Protein AF-A0A0J8S205-F1 (afdb_monomer_lite)

Foldseek 3Di:
DDDPPAKDWDWADPDPPDPDIDIDIDGPPPDDSVVVVVVVVVVVVVVVVVVVVVVVVVVVVVVVVVVVVVVVVVVVPD

pLDDT: mean 86.32, std 16.64, range [44.94, 98.62]

Organism: NCBI:txid396776

InterPro domains:
  IPR009025 DNA-directed RNA polymerase, RBP11-like dimerisation domain [PF13656] (12-53)
  IPR036603 RNA polymerase, RBP11-like subunit [G3DSA:3.30.1360.10] (10-70)
  IPR036603 RNA polymerase, RBP11-like subunit [SSF55257] (12-63)

Secondary structure (DSSP, 8-state):
---SSSSEEEEE-S-TTS---EEEEE--SSS-HHHHHHHHHHHHHHHHHHHHHHHHHHHHHHHHHHHHHHHHHHHTT-

Sequence (78 aa):
MSSLLDTRMILQVPHPLVHKFILRVQTDGAITPKDAVLTACHELVKDLGTLSREFTKEFELRKMVSTESQQQNAQNGA

Radius of gyration: 23.61 Å; chains: 1; bounding box: 44×41×60 Å

Structure (mmCIF, N/CA/C/O backbone):
data_AF-A0A0J8S205-F1
#
_entry.id   AF-A0A0J8S205-F1
#
loop_
_atom_site.group_PDB
_atom_site.id
_atom_site.type_symbol
_atom_site.label_atom_id
_atom_site.label_alt_id
_atom_site.label_comp_id
_atom_site.label_asym_id
_atom_site.label_entity_id
_atom_site.label_seq_id
_atom_site.pdbx_PDB_ins_code
_atom_site.Cartn_x
_atom_site.Cartn_y
_atom_site.Cartn_z
_atom_site.occupancy
_atom_site.B_iso_or_equiv
_atom_site.auth_seq_id
_atom_site.auth_comp_id
_atom_site.auth_asym_id
_atom_site.auth_atom_id
_atom_site.pdbx_PDB_model_num
ATOM 1 N N . MET A 1 1 ? 6.564 -23.754 4.575 1.00 48.69 1 MET A N 1
ATOM 2 C CA . MET A 1 1 ? 7.757 -22.935 4.877 1.00 48.69 1 MET A CA 1
ATOM 3 C C . MET A 1 1 ? 8.162 -22.225 3.597 1.00 48.69 1 MET A C 1
ATOM 5 O O . MET A 1 1 ? 8.109 -22.867 2.561 1.00 48.69 1 MET A O 1
ATOM 9 N N . SER A 1 2 ? 8.566 -20.956 3.707 1.00 48.38 2 SER A N 1
ATOM 10 C CA . SER A 1 2 ? 8.954 -20.024 2.632 1.00 48.38 2 SER A CA 1
ATOM 11 C C . SER A 1 2 ? 7.800 -19.302 1.929 1.00 48.38 2 SER A C 1
ATOM 13 O O . SER A 1 2 ? 7.313 -19.760 0.910 1.00 48.38 2 SER A O 1
ATOM 15 N N . SER A 1 3 ? 7.374 -18.168 2.493 1.00 49.25 3 SER A N 1
ATOM 16 C CA . SER A 1 3 ? 6.769 -17.070 1.715 1.00 49.25 3 SER A CA 1
ATOM 17 C C . SER A 1 3 ? 7.292 -15.683 2.110 1.00 49.25 3 SER A C 1
ATOM 19 O O . SER A 1 3 ? 6.893 -14.668 1.551 1.00 49.25 3 SER A O 1
ATOM 21 N N . LEU A 1 4 ? 8.220 -15.616 3.074 1.00 49.59 4 LEU A N 1
ATOM 22 C CA . LEU A 1 4 ? 8.784 -14.353 3.562 1.00 49.59 4 LEU A CA 1
ATOM 23 C C . LEU A 1 4 ? 9.907 -13.804 2.655 1.00 49.59 4 LEU A C 1
ATOM 25 O O . LEU A 1 4 ? 10.458 -12.747 2.943 1.00 49.59 4 LEU A O 1
ATOM 29 N N . LEU A 1 5 ? 10.268 -14.528 1.586 1.00 53.50 5 LEU A N 1
ATOM 30 C CA . LEU A 1 5 ? 11.354 -14.187 0.656 1.00 53.50 5 LEU A CA 1
ATOM 31 C C . LEU A 1 5 ? 10.871 -13.921 -0.785 1.00 53.50 5 LEU A C 1
ATOM 33 O O . LEU A 1 5 ? 11.678 -13.492 -1.608 1.00 53.50 5 LEU A O 1
ATOM 37 N N . ASP A 1 6 ? 9.586 -14.127 -1.092 1.00 65.38 6 ASP A N 1
ATOM 38 C CA . ASP A 1 6 ? 9.120 -14.262 -2.486 1.00 65.38 6 ASP A CA 1
ATOM 39 C C . ASP A 1 6 ? 8.812 -12.926 -3.183 1.00 65.38 6 ASP A C 1
ATOM 41 O O . ASP A 1 6 ? 8.765 -12.846 -4.410 1.00 65.38 6 ASP A O 1
ATOM 45 N N . THR A 1 7 ? 8.664 -11.834 -2.429 1.00 73.06 7 THR A N 1
ATOM 46 C CA . THR A 1 7 ? 8.645 -10.473 -2.985 1.00 73.06 7 THR A CA 1
ATOM 47 C C . THR A 1 7 ? 9.560 -9.570 -2.174 1.00 73.06 7 THR A C 1
ATOM 49 O O . THR A 1 7 ? 9.353 -9.355 -0.981 1.00 73.06 7 THR A O 1
ATOM 52 N N . ARG A 1 8 ? 10.589 -9.022 -2.827 1.00 86.69 8 ARG A N 1
ATOM 53 C CA . ARG A 1 8 ? 11.575 -8.143 -2.187 1.00 86.69 8 ARG A CA 1
ATOM 54 C C . ARG A 1 8 ? 11.416 -6.714 -2.684 1.00 86.69 8 ARG A C 1
ATOM 56 O O . ARG A 1 8 ? 11.515 -6.458 -3.885 1.00 86.69 8 ARG A O 1
ATOM 63 N N . MET A 1 9 ? 11.248 -5.786 -1.743 1.00 88.88 9 MET A N 1
ATOM 64 C CA . MET A 1 9 ? 11.220 -4.346 -1.995 1.00 88.88 9 MET A CA 1
ATOM 65 C C . MET A 1 9 ? 12.411 -3.653 -1.333 1.00 88.88 9 MET A C 1
ATOM 67 O O . MET A 1 9 ? 12.725 -3.910 -0.174 1.00 88.88 9 MET A O 1
ATOM 71 N N . ILE A 1 10 ? 13.085 -2.775 -2.075 1.00 93.94 10 ILE A N 1
ATOM 72 C CA . ILE A 1 10 ? 14.193 -1.956 -1.568 1.00 93.94 10 ILE A CA 1
ATOM 73 C C . ILE A 1 10 ? 13.939 -0.510 -1.970 1.00 93.94 10 ILE A C 1
ATOM 75 O O . ILE A 1 10 ? 13.750 -0.226 -3.154 1.00 93.94 10 ILE A O 1
ATOM 79 N N . LEU A 1 11 ? 13.975 0.393 -0.992 1.00 95.44 11 LEU A N 1
ATOM 80 C CA . LEU A 1 11 ? 13.844 1.829 -1.198 1.00 95.44 11 LEU A CA 1
ATOM 81 C C . LEU A 1 11 ? 15.204 2.513 -1.035 1.00 95.44 11 LEU A C 1
ATOM 83 O O . LEU A 1 11 ? 15.911 2.277 -0.058 1.00 95.44 11 LEU A O 1
ATOM 87 N N . GLN A 1 12 ? 15.547 3.390 -1.977 1.00 96.31 12 GLN A N 1
ATOM 88 C CA . GLN A 1 12 ? 16.736 4.237 -1.912 1.00 96.31 12 GLN A CA 1
ATOM 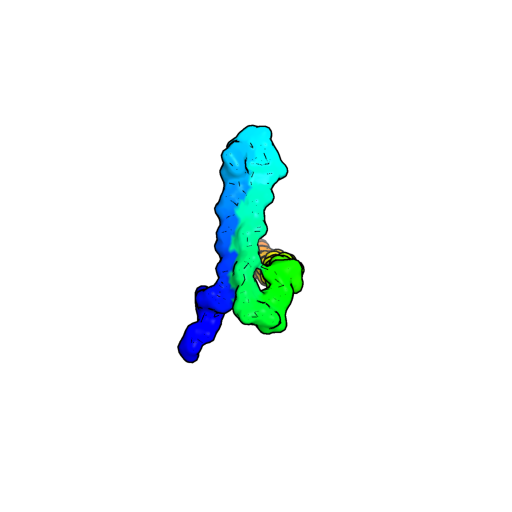89 C C . GLN A 1 12 ? 16.357 5.687 -2.214 1.00 96.31 12 GLN A C 1
ATOM 91 O O . GLN A 1 12 ? 15.727 5.967 -3.232 1.00 96.31 12 GLN A O 1
ATOM 96 N N . VAL A 1 13 ? 16.786 6.621 -1.364 1.00 96.88 13 VAL A N 1
ATOM 97 C CA . VAL A 1 13 ? 16.712 8.066 -1.631 1.00 96.88 13 VAL A CA 1
ATOM 98 C C . VAL A 1 13 ? 18.067 8.502 -2.194 1.00 96.88 13 VAL A C 1
ATOM 100 O O . VAL A 1 13 ? 19.046 8.478 -1.450 1.00 96.88 13 VAL A O 1
ATOM 103 N N . PRO A 1 14 ? 18.182 8.861 -3.489 1.00 95.38 14 PRO A N 1
ATOM 104 C CA . PRO A 1 14 ? 19.485 9.141 -4.098 1.00 95.38 14 PRO A CA 1
ATOM 105 C C . PRO A 1 14 ? 20.176 10.376 -3.518 1.00 95.38 14 PRO A C 1
ATOM 107 O O . PRO A 1 14 ? 21.400 10.427 -3.459 1.00 95.38 14 PRO A O 1
ATOM 110 N N . HIS A 1 15 ? 19.393 11.378 -3.114 1.00 96.31 15 HIS A N 1
ATOM 111 C CA . HIS A 1 15 ? 19.904 12.621 -2.555 1.00 96.31 15 HIS A CA 1
ATOM 112 C C . HIS A 1 15 ? 18.832 13.296 -1.680 1.00 96.31 15 HIS A C 1
ATOM 114 O O . HIS A 1 15 ? 17.690 13.399 -2.127 1.00 96.31 15 HIS A O 1
ATOM 120 N N . PRO A 1 16 ? 19.161 13.814 -0.482 1.00 94.56 16 PRO A N 1
ATOM 121 C CA . PRO A 1 16 ? 18.171 14.377 0.447 1.00 94.56 16 PRO A CA 1
ATOM 122 C C . PRO A 1 16 ? 17.483 15.650 -0.069 1.00 94.56 16 PRO A C 1
ATOM 124 O O . PRO A 1 16 ? 16.334 15.913 0.271 1.00 94.56 16 PRO A O 1
ATOM 127 N N . LEU A 1 17 ? 18.163 16.432 -0.915 1.00 97.56 17 LEU A N 1
ATOM 128 C CA . LEU A 1 17 ? 17.603 17.660 -1.504 1.00 97.56 17 LEU A CA 1
ATOM 129 C C . LEU A 1 17 ? 16.729 17.418 -2.746 1.00 97.56 17 LEU A C 1
ATOM 131 O O . LEU A 1 17 ? 16.221 18.371 -3.328 1.00 97.56 17 LEU A O 1
ATOM 135 N N . VAL A 1 18 ? 16.562 16.166 -3.180 1.00 94.69 18 VAL A N 1
ATOM 136 C CA . VAL A 1 18 ? 15.672 15.814 -4.292 1.00 94.69 18 VAL A CA 1
ATOM 137 C C . VAL A 1 18 ? 14.532 14.973 -3.734 1.00 94.69 18 VAL A C 1
ATOM 139 O O . VAL A 1 18 ? 14.757 13.892 -3.201 1.00 94.69 18 VAL A O 1
ATOM 142 N N . HIS A 1 19 ? 13.293 15.439 -3.890 1.00 95.25 19 HIS A N 1
ATOM 143 C CA . HIS A 1 19 ? 12.092 14.769 -3.373 1.00 95.25 19 HIS A CA 1
ATOM 144 C C . HIS A 1 19 ? 11.674 13.575 -4.244 1.00 95.25 19 HIS A C 1
ATOM 146 O O . HIS A 1 19 ? 10.579 13.535 -4.804 1.00 95.25 19 HIS A O 1
ATOM 152 N N . LYS A 1 20 ? 12.589 12.620 -4.420 1.00 95.81 20 LYS A N 1
ATOM 153 C CA . LYS A 1 20 ? 12.382 11.383 -5.171 1.00 95.81 20 LYS A CA 1
ATOM 154 C C . LYS A 1 20 ? 13.071 10.231 -4.455 1.00 95.81 20 LYS A C 1
ATOM 156 O O . LYS A 1 20 ? 14.170 10.378 -3.926 1.00 95.81 20 LYS A O 1
ATOM 161 N N . PHE A 1 21 ? 12.447 9.067 -4.513 1.00 96.38 21 PHE A N 1
ATOM 162 C CA . PHE A 1 21 ? 13.060 7.804 -4.132 1.00 96.38 21 PHE A CA 1
ATOM 163 C C . PHE A 1 21 ? 12.951 6.818 -5.293 1.00 96.38 21 PHE A C 1
ATOM 165 O O . PHE A 1 21 ? 12.109 6.961 -6.179 1.00 96.38 21 PHE A O 1
ATOM 172 N N . ILE A 1 22 ? 13.825 5.822 -5.285 1.00 96.94 22 ILE A N 1
ATOM 173 C CA . ILE A 1 22 ? 13.805 4.688 -6.199 1.00 96.94 22 ILE A CA 1
ATOM 174 C C . ILE A 1 22 ? 13.291 3.493 -5.405 1.00 96.94 22 ILE A C 1
ATOM 176 O O . ILE A 1 22 ? 13.820 3.191 -4.335 1.00 96.94 22 ILE A O 1
ATOM 180 N N . LEU A 1 23 ? 12.273 2.819 -5.935 1.00 96.12 23 LEU A N 1
ATOM 181 C CA . LEU A 1 23 ? 11.748 1.576 -5.384 1.00 96.12 23 LEU A CA 1
ATOM 182 C C . LEU A 1 23 ? 12.069 0.435 -6.347 1.00 96.12 23 LEU A C 1
ATOM 184 O O . LEU A 1 23 ? 11.561 0.399 -7.467 1.00 96.12 23 LEU A O 1
ATOM 188 N N . ARG A 1 24 ? 12.913 -0.500 -5.911 1.00 96.00 24 ARG A N 1
ATOM 189 C CA . ARG A 1 24 ? 13.176 -1.738 -6.646 1.00 96.00 24 ARG A CA 1
ATOM 190 C C . ARG A 1 24 ? 12.275 -2.836 -6.104 1.00 96.00 24 ARG A C 1
ATOM 192 O O . ARG A 1 24 ? 12.282 -3.087 -4.902 1.00 96.00 24 ARG A O 1
ATOM 199 N N . VAL A 1 25 ? 11.559 -3.499 -7.005 1.00 95.31 25 VAL A N 1
ATOM 200 C CA . VAL A 1 25 ? 10.622 -4.581 -6.691 1.00 95.31 25 VAL A CA 1
ATOM 201 C C . VAL A 1 25 ? 11.010 -5.809 -7.496 1.00 95.31 25 VAL A C 1
ATOM 203 O O . VAL A 1 25 ? 11.223 -5.719 -8.705 1.00 95.31 25 VAL A O 1
ATOM 206 N N . GLN A 1 26 ? 11.124 -6.945 -6.820 1.00 94.25 26 GLN A N 1
ATOM 207 C CA . GLN A 1 26 ? 11.374 -8.241 -7.434 1.00 94.25 26 GLN A CA 1
ATOM 208 C C . GLN A 1 26 ? 10.310 -9.224 -6.952 1.00 94.25 26 GLN A C 1
ATOM 210 O O . GLN A 1 26 ? 10.080 -9.313 -5.747 1.00 94.25 26 GLN A O 1
ATOM 215 N N . THR A 1 27 ? 9.694 -9.933 -7.896 1.00 93.38 27 THR A N 1
ATOM 216 C CA . THR A 1 27 ? 8.721 -11.009 -7.668 1.00 93.38 27 THR A CA 1
ATOM 217 C C . THR A 1 27 ? 9.268 -12.316 -8.251 1.00 93.38 27 THR A C 1
ATOM 219 O O . THR A 1 27 ? 10.246 -12.306 -9.005 1.00 93.38 27 THR A O 1
ATOM 222 N N . ASP A 1 28 ? 8.652 -13.439 -7.903 1.00 90.12 28 ASP A N 1
ATOM 223 C CA . ASP A 1 28 ? 8.953 -14.784 -8.417 1.00 90.12 28 ASP A CA 1
ATOM 224 C C . ASP A 1 28 ? 8.334 -15.077 -9.801 1.00 90.12 28 ASP A C 1
ATOM 226 O O . ASP A 1 28 ? 8.585 -16.124 -10.395 1.00 90.12 28 ASP A O 1
ATOM 230 N N . GLY A 1 29 ? 7.543 -14.139 -10.328 1.00 89.62 29 GLY A N 1
ATOM 231 C CA . GLY A 1 29 ? 6.823 -14.262 -11.594 1.00 89.62 29 GLY A CA 1
ATOM 232 C C . GLY A 1 29 ? 5.359 -14.693 -11.458 1.00 89.62 29 GLY A C 1
ATOM 233 O O . GLY A 1 29 ? 4.644 -14.631 -12.455 1.00 89.62 29 GLY A O 1
ATOM 234 N N . ALA A 1 30 ? 4.880 -15.053 -10.259 1.00 93.06 30 ALA A N 1
ATOM 235 C CA . ALA A 1 30 ? 3.461 -15.345 -10.029 1.00 93.06 30 ALA A CA 1
ATOM 236 C C . ALA A 1 30 ? 2.586 -14.084 -10.143 1.00 93.06 30 ALA A C 1
ATOM 238 O O . ALA A 1 30 ? 1.454 -14.145 -10.623 1.00 93.06 30 ALA A O 1
ATOM 239 N N . ILE A 1 31 ? 3.132 -12.932 -9.742 1.00 92.69 31 ILE A N 1
ATOM 240 C CA . ILE A 1 31 ? 2.540 -11.605 -9.944 1.00 92.69 31 ILE A CA 1
ATOM 241 C C . ILE A 1 31 ? 3.559 -10.651 -10.564 1.00 92.69 31 ILE A C 1
ATOM 243 O O . ILE A 1 31 ? 4.774 -10.797 -10.380 1.00 92.69 31 ILE A O 1
ATOM 247 N N . THR A 1 32 ? 3.079 -9.635 -11.282 1.00 95.94 32 THR A N 1
ATOM 248 C CA . THR A 1 32 ? 3.973 -8.606 -11.819 1.00 95.94 32 THR A CA 1
ATOM 249 C C . THR A 1 32 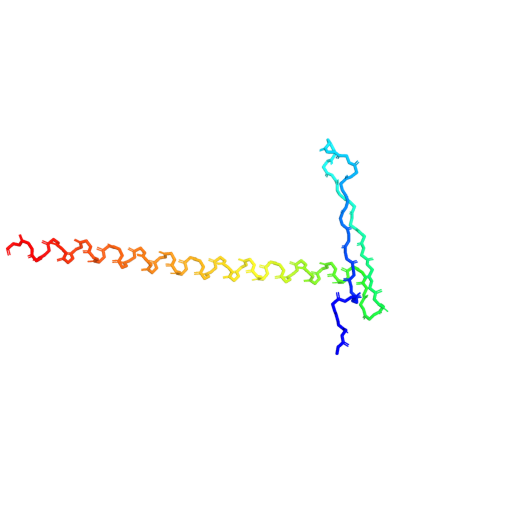? 4.467 -7.680 -10.697 1.00 95.94 32 THR A C 1
ATOM 251 O O . THR A 1 32 ? 3.739 -7.431 -9.731 1.00 95.94 32 THR A O 1
ATOM 254 N N . PRO A 1 33 ? 5.671 -7.087 -10.814 1.00 95.75 33 PRO A N 1
ATOM 255 C CA . PRO A 1 33 ? 6.150 -6.101 -9.842 1.00 95.75 33 PRO A CA 1
ATOM 256 C C . PRO A 1 33 ? 5.211 -4.897 -9.678 1.00 95.75 33 PRO A C 1
ATOM 258 O O . PRO A 1 33 ? 5.120 -4.326 -8.595 1.00 95.75 33 PRO A O 1
ATOM 261 N N . LYS A 1 34 ? 4.490 -4.520 -10.743 1.00 96.12 34 LYS A N 1
ATOM 262 C CA . LYS A 1 34 ? 3.485 -3.453 -10.701 1.00 96.12 34 LYS A CA 1
ATOM 263 C C . LYS A 1 34 ? 2.300 -3.851 -9.820 1.00 96.12 34 LYS A C 1
ATOM 265 O O . LYS A 1 34 ? 1.896 -3.063 -8.967 1.00 96.12 34 LYS A O 1
ATOM 270 N N . ASP A 1 35 ? 1.772 -5.057 -10.010 1.00 96.00 35 ASP A N 1
ATOM 271 C CA . ASP A 1 35 ? 0.624 -5.548 -9.242 1.00 96.00 35 ASP A CA 1
ATOM 272 C C . ASP A 1 35 ? 0.981 -5.731 -7.766 1.00 96.00 35 ASP A C 1
ATOM 274 O O . ASP A 1 35 ? 0.172 -5.406 -6.899 1.00 96.00 35 ASP A O 1
ATOM 278 N N . ALA A 1 36 ? 2.216 -6.150 -7.469 1.00 94.62 36 ALA A N 1
ATOM 279 C CA . ALA A 1 36 ? 2.724 -6.228 -6.102 1.00 94.62 36 ALA A CA 1
ATOM 280 C C . ALA A 1 36 ? 2.678 -4.863 -5.390 1.00 94.62 36 ALA A C 1
ATOM 282 O O . ALA A 1 36 ? 2.201 -4.768 -4.261 1.00 94.62 36 ALA A O 1
ATOM 283 N N . VAL A 1 37 ? 3.119 -3.789 -6.060 1.00 95.94 37 VAL A N 1
ATOM 284 C CA . VAL A 1 37 ? 3.068 -2.426 -5.499 1.00 95.94 37 VAL A CA 1
ATOM 285 C C . VAL A 1 37 ? 1.631 -1.963 -5.296 1.00 95.94 37 VAL A C 1
ATOM 287 O O . VAL A 1 37 ? 1.303 -1.451 -4.229 1.00 95.94 3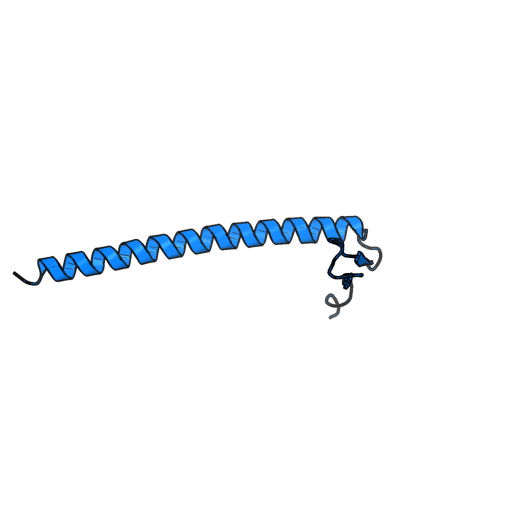7 VAL A O 1
ATOM 290 N N . LEU A 1 38 ? 0.762 -2.154 -6.292 1.00 97.44 38 LEU A N 1
ATOM 291 C CA . LEU A 1 38 ? -0.641 -1.747 -6.189 1.00 97.44 38 LEU A CA 1
ATOM 292 C C . LEU A 1 38 ? -1.360 -2.478 -5.052 1.00 97.44 38 LEU A C 1
ATOM 294 O O . LEU A 1 38 ? -2.093 -1.851 -4.289 1.00 97.44 38 LEU A O 1
ATOM 298 N N . THR A 1 39 ? -1.107 -3.779 -4.906 1.00 95.44 39 THR A N 1
ATOM 299 C CA . THR A 1 39 ? -1.668 -4.598 -3.826 1.00 95.44 39 THR A CA 1
ATOM 300 C C . THR A 1 39 ? -1.220 -4.076 -2.465 1.00 95.44 39 THR A C 1
ATOM 302 O O . THR A 1 39 ? -2.071 -3.762 -1.636 1.00 95.44 39 THR A O 1
ATOM 305 N N . ALA A 1 40 ? 0.086 -3.857 -2.274 1.00 94.88 40 ALA A N 1
ATOM 306 C CA . ALA A 1 40 ? 0.621 -3.309 -1.029 1.00 94.88 40 ALA A CA 1
ATOM 307 C C . ALA A 1 40 ? 0.031 -1.925 -0.692 1.00 94.88 40 ALA A C 1
ATOM 309 O O . ALA A 1 40 ? -0.285 -1.644 0.463 1.00 94.88 40 ALA A O 1
ATOM 310 N N . CYS A 1 41 ? -0.168 -1.056 -1.691 1.00 97.50 41 CYS A N 1
ATOM 311 C CA . CYS A 1 41 ? -0.818 0.239 -1.484 1.00 97.50 41 CYS A CA 1
ATOM 312 C C . CYS A 1 41 ? -2.285 0.096 -1.052 1.00 97.50 41 CYS A C 1
ATOM 314 O O . CYS A 1 41 ? -2.722 0.804 -0.144 1.00 97.50 41 CYS A O 1
ATOM 316 N N . HIS A 1 42 ? -3.051 -0.800 -1.678 1.00 98.12 42 HIS A N 1
ATOM 317 C CA . HIS A 1 42 ? -4.449 -1.032 -1.308 1.00 98.12 42 HIS A 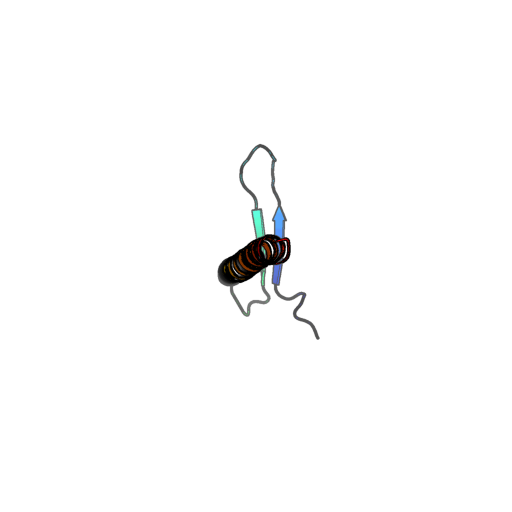CA 1
ATOM 318 C C . HIS A 1 42 ? -4.584 -1.624 0.100 1.00 98.12 42 HIS A C 1
ATOM 320 O O . HIS A 1 42 ? -5.455 -1.195 0.859 1.00 98.12 42 HIS A O 1
ATOM 326 N N . GLU A 1 43 ? -3.712 -2.565 0.464 1.00 97.31 43 GLU A N 1
ATOM 327 C CA . GLU A 1 43 ? -3.652 -3.141 1.810 1.00 97.31 43 GLU A CA 1
ATOM 328 C C . GLU A 1 43 ? -3.320 -2.072 2.853 1.00 97.31 43 GLU A C 1
ATOM 330 O O . GLU A 1 43 ? -4.066 -1.914 3.817 1.00 97.31 43 GLU A O 1
ATOM 335 N N . LEU A 1 44 ? -2.305 -1.237 2.602 1.00 97.44 44 LEU A N 1
ATOM 336 C CA . LEU A 1 44 ? -1.946 -0.137 3.500 1.00 97.44 44 LEU A CA 1
ATOM 337 C C . LEU A 1 44 ? -3.116 0.832 3.730 1.00 97.44 44 LEU A C 1
ATOM 339 O O . LEU A 1 44 ? -3.394 1.216 4.865 1.00 97.44 44 LEU A O 1
ATOM 343 N N . VAL A 1 45 ? -3.826 1.230 2.669 1.00 98.38 45 VAL A N 1
ATOM 344 C CA . VAL A 1 45 ? -4.992 2.123 2.789 1.00 98.38 45 VAL A CA 1
ATOM 345 C C . VAL A 1 45 ? -6.106 1.468 3.610 1.00 98.38 45 VAL A C 1
ATOM 347 O O . VAL A 1 45 ? -6.721 2.123 4.455 1.00 98.38 45 VAL A O 1
ATOM 350 N N . LYS A 1 46 ? -6.361 0.174 3.396 1.00 98.44 46 LYS A N 1
ATOM 351 C CA . LYS A 1 46 ? -7.359 -0.590 4.155 1.00 98.44 46 LYS A CA 1
ATOM 352 C C . LYS A 1 46 ? -6.997 -0.676 5.640 1.00 98.44 46 LYS A C 1
ATOM 354 O O . LYS A 1 46 ? -7.877 -0.485 6.488 1.00 98.44 46 LYS A O 1
ATOM 359 N N . ASP A 1 47 ? -5.732 -0.927 5.950 1.00 98.50 47 ASP A N 1
ATOM 360 C CA . ASP A 1 47 ? -5.235 -1.037 7.321 1.00 98.50 47 ASP A CA 1
ATOM 361 C C . ASP A 1 47 ? -5.332 0.304 8.048 1.00 98.50 47 ASP A C 1
ATOM 363 O O . ASP A 1 47 ? -5.896 0.372 9.141 1.00 98.50 47 ASP A O 1
ATOM 367 N N . LEU A 1 48 ? -4.908 1.397 7.405 1.00 98.62 48 LEU A N 1
ATOM 368 C CA . LEU A 1 48 ? -5.059 2.751 7.947 1.00 98.62 48 LEU A CA 1
ATOM 369 C C . LEU A 1 48 ? -6.531 3.131 8.153 1.00 98.62 48 LEU A C 1
ATOM 371 O O . LEU A 1 48 ? -6.880 3.736 9.166 1.00 98.62 48 LEU A O 1
ATOM 375 N N . GLY A 1 49 ? -7.416 2.739 7.232 1.00 98.44 49 GLY A N 1
ATOM 376 C CA . GLY A 1 49 ? -8.855 2.937 7.389 1.00 98.44 49 GLY A CA 1
ATOM 377 C C . GLY A 1 49 ? -9.432 2.164 8.578 1.00 98.44 49 GLY A C 1
ATOM 378 O O . GLY A 1 49 ? -10.316 2.663 9.272 1.00 98.44 49 GLY A O 1
ATOM 379 N N . THR A 1 50 ? -8.928 0.957 8.839 1.00 98.50 50 THR A N 1
ATOM 380 C CA . THR A 1 50 ? -9.317 0.158 10.011 1.00 98.50 50 THR A CA 1
ATOM 381 C C . THR A 1 50 ? -8.808 0.793 11.295 1.00 98.50 50 THR A C 1
ATOM 383 O O . THR A 1 50 ? -9.600 1.019 12.207 1.00 98.50 50 THR A O 1
ATOM 386 N N . LEU A 1 51 ? -7.531 1.182 11.330 1.00 98.56 51 LEU A N 1
ATOM 387 C CA . LEU A 1 51 ? -6.933 1.883 12.462 1.00 98.56 51 LEU A CA 1
ATOM 388 C C . LEU A 1 51 ? -7.709 3.156 12.810 1.00 98.56 51 LEU A C 1
ATOM 390 O O . LEU A 1 51 ? -8.023 3.374 13.974 1.00 98.56 51 LEU A O 1
ATOM 394 N N . SER A 1 52 ? -8.055 3.972 11.811 1.00 98.44 52 SER A N 1
ATOM 395 C CA . SER A 1 52 ? -8.820 5.201 12.029 1.00 98.44 52 SER A CA 1
ATOM 396 C C . SER A 1 52 ? -10.168 4.924 12.694 1.00 98.44 52 SER A C 1
ATOM 398 O O . SER A 1 52 ? -10.504 5.597 13.665 1.00 98.44 52 SER A O 1
ATOM 400 N N . ARG A 1 53 ? -10.923 3.924 12.219 1.00 98.44 53 ARG A N 1
ATOM 401 C CA . ARG A 1 53 ? -12.236 3.582 12.789 1.00 98.44 53 ARG A CA 1
ATOM 402 C C . ARG A 1 53 ? -12.129 3.067 14.219 1.00 98.44 53 ARG A C 1
ATOM 404 O O . ARG A 1 53 ? -12.856 3.549 15.084 1.00 98.44 53 ARG A O 1
ATOM 411 N N . GLU A 1 54 ? -11.229 2.118 14.464 1.00 98.31 54 GLU A N 1
ATOM 412 C CA . GLU A 1 54 ? -11.055 1.540 15.800 1.00 98.31 54 GLU A CA 1
ATOM 413 C C . GLU A 1 54 ? -10.536 2.585 16.792 1.00 98.31 54 GLU A C 1
ATOM 415 O O . GLU A 1 54 ? -11.038 2.674 17.910 1.00 98.31 54 GLU A O 1
ATOM 420 N N . PHE A 1 55 ? -9.607 3.446 16.364 1.00 98.19 55 PHE A N 1
ATOM 421 C CA . PHE A 1 55 ? -9.123 4.547 17.189 1.00 98.19 55 PHE A CA 1
ATOM 422 C C . PHE A 1 55 ? -10.244 5.528 17.543 1.00 98.19 55 PHE A C 1
ATOM 424 O O . PHE A 1 55 ? -10.420 5.844 18.716 1.00 98.19 55 PHE A O 1
ATOM 431 N N . THR A 1 56 ? -11.031 5.991 16.564 1.00 97.81 56 THR A N 1
ATOM 432 C CA . THR A 1 56 ? -12.149 6.914 16.822 1.00 97.81 56 THR A CA 1
ATOM 433 C C . THR A 1 56 ? -13.183 6.294 17.758 1.00 97.81 56 THR A C 1
ATOM 435 O O . THR A 1 56 ? -13.644 6.960 18.684 1.00 97.81 56 THR A O 1
ATOM 438 N N . LYS A 1 57 ? -13.517 5.015 17.562 1.00 97.69 57 LYS A N 1
ATOM 439 C CA . LYS A 1 57 ? -14.446 4.285 18.427 1.00 97.69 57 LYS A CA 1
ATOM 440 C C . LYS A 1 57 ? -13.951 4.245 19.874 1.00 97.69 57 LYS A C 1
ATOM 442 O O . LYS A 1 57 ? -14.679 4.648 20.775 1.00 97.69 57 LYS A O 1
ATOM 447 N N . GLU A 1 58 ? -12.719 3.791 20.095 1.00 96.81 58 GLU A N 1
ATOM 448 C CA . GLU A 1 58 ? -12.126 3.718 21.435 1.00 96.81 58 GLU A CA 1
ATOM 449 C C . GLU A 1 58 ? -11.990 5.096 22.086 1.00 96.81 58 GLU A C 1
ATOM 451 O O . GLU A 1 58 ? -12.234 5.250 23.283 1.00 96.81 58 GLU A O 1
ATOM 456 N N . PHE A 1 59 ? -11.626 6.112 21.305 1.00 96.50 59 PHE A N 1
ATOM 457 C CA . PHE A 1 59 ? -11.473 7.475 21.794 1.00 96.50 59 PHE A CA 1
ATOM 458 C C . PHE A 1 59 ? -12.797 8.052 22.314 1.00 96.50 59 PHE A C 1
ATOM 460 O O . PHE A 1 59 ? -12.846 8.554 23.439 1.00 96.50 59 PHE A O 1
ATOM 467 N N . GLU A 1 60 ? -13.880 7.935 21.541 1.00 96.00 60 GLU A N 1
ATOM 468 C CA . GLU A 1 60 ? -15.196 8.436 21.956 1.00 96.00 60 GLU A CA 1
ATOM 469 C C . GLU A 1 60 ? -15.767 7.643 23.140 1.00 96.00 60 GLU A C 1
ATOM 471 O O . GLU A 1 60 ? -16.282 8.247 24.082 1.00 96.00 60 GLU A O 1
ATOM 476 N N . LEU A 1 61 ? -15.602 6.314 23.165 1.00 94.75 61 LEU A N 1
ATOM 477 C CA . LEU A 1 61 ? -16.014 5.490 24.309 1.00 94.75 61 LEU A CA 1
ATOM 478 C C . LEU A 1 61 ? -15.316 5.930 25.603 1.00 94.75 61 LEU A C 1
ATOM 480 O O . LEU A 1 61 ? -15.960 6.112 26.636 1.00 94.75 61 LEU A O 1
ATOM 484 N N . ARG A 1 62 ? -14.000 6.162 25.553 1.00 92.62 62 ARG A N 1
ATOM 485 C CA . ARG A 1 62 ? -13.228 6.613 26.722 1.00 92.62 62 ARG A CA 1
ATOM 486 C C . ARG A 1 62 ? -13.626 8.012 27.173 1.00 92.62 62 ARG A C 1
ATOM 488 O O . ARG A 1 62 ? -13.649 8.280 28.376 1.00 92.62 62 ARG A O 1
ATOM 495 N N . LYS A 1 63 ? -13.957 8.900 26.236 1.00 92.19 63 LYS A N 1
ATOM 496 C CA . LYS A 1 63 ? -14.441 10.248 26.543 1.00 92.19 63 LYS A CA 1
ATOM 497 C C . LYS A 1 63 ? -15.771 10.206 27.302 1.00 92.19 63 LYS A C 1
ATOM 499 O O . LYS A 1 63 ? -15.885 10.894 28.311 1.00 92.19 63 LYS A O 1
ATOM 504 N N . MET A 1 64 ? -16.717 9.365 26.878 1.00 89.62 64 MET A N 1
ATOM 505 C CA . MET A 1 64 ? -18.013 9.190 27.552 1.00 89.62 64 MET A CA 1
ATOM 506 C C . MET A 1 64 ? -17.846 8.665 28.985 1.00 89.62 64 MET A C 1
ATOM 508 O O . MET A 1 64 ? -18.340 9.287 29.925 1.00 89.62 64 MET A O 1
ATOM 512 N N . VAL A 1 65 ? -17.049 7.607 29.176 1.00 90.12 65 VAL A N 1
ATOM 513 C CA . VAL A 1 65 ? -16.741 7.065 30.516 1.00 90.12 65 VAL A CA 1
ATOM 514 C C . VAL A 1 65 ? -16.089 8.124 31.415 1.00 90.12 65 VAL A C 1
ATOM 516 O O . VAL A 1 65 ? -16.428 8.249 32.594 1.00 90.12 65 VAL A O 1
ATOM 519 N N . SER A 1 66 ? -15.179 8.933 30.865 1.00 79.69 66 SER A N 1
ATOM 520 C CA . SER A 1 66 ? -14.524 10.013 31.617 1.00 79.69 66 SER A CA 1
ATOM 521 C C . SER A 1 66 ? -15.519 11.089 32.065 1.00 79.69 66 SER A C 1
ATOM 523 O O . SER A 1 66 ? -15.423 11.576 33.191 1.00 79.69 66 SER A O 1
ATOM 525 N N . THR A 1 67 ? -16.494 11.440 31.219 1.00 77.75 67 THR A N 1
ATOM 526 C CA . THR A 1 67 ? -17.545 12.408 31.574 1.00 77.75 67 THR A CA 1
ATOM 527 C C . THR A 1 67 ? -18.544 11.851 32.590 1.00 77.75 67 THR A C 1
ATOM 529 O O . THR A 1 67 ? -18.898 12.547 33.539 1.00 77.75 67 THR A O 1
ATOM 532 N N . GLU A 1 68 ? -18.937 10.580 32.470 1.00 71.19 68 GLU A N 1
ATOM 533 C CA . GLU A 1 68 ? -19.862 9.922 33.407 1.00 71.19 68 GLU A CA 1
ATOM 534 C C . GLU A 1 68 ? -19.273 9.834 34.824 1.00 71.19 68 GLU A C 1
ATOM 536 O O . GLU A 1 68 ? -19.957 10.108 35.814 1.00 71.19 68 GLU A O 1
ATOM 541 N N . SER A 1 69 ? -17.971 9.553 34.920 1.00 70.38 69 SER A N 1
ATOM 542 C CA . SER A 1 69 ? -17.231 9.486 36.187 1.00 70.38 69 SER A CA 1
ATOM 543 C C . SER A 1 69 ? -17.218 10.827 36.939 1.00 70.38 69 SER A C 1
ATOM 545 O O . SER A 1 69 ? -17.257 10.859 38.170 1.00 70.38 69 SER A O 1
ATOM 547 N N . GLN A 1 70 ? -17.190 11.954 36.217 1.00 60.91 70 GLN A N 1
ATOM 548 C CA . GLN A 1 70 ? -17.229 13.294 36.817 1.00 60.91 70 GLN A CA 1
ATOM 549 C C . GLN A 1 70 ? -18.633 13.664 37.316 1.00 60.91 70 GLN A C 1
ATOM 551 O O . GLN A 1 70 ? -18.763 14.331 38.343 1.00 60.91 70 GLN A O 1
ATOM 556 N N . GLN A 1 71 ? -19.684 13.195 36.639 1.00 59.91 71 GLN A N 1
ATOM 557 C CA . GLN A 1 71 ? -21.070 13.484 37.012 1.00 59.91 71 GLN A CA 1
ATOM 558 C C . GLN A 1 71 ? -21.539 12.664 38.225 1.00 59.91 71 GLN A C 1
ATOM 560 O O . GLN A 1 71 ? -22.232 13.202 39.089 1.00 59.91 71 GLN A O 1
ATOM 565 N N . GLN A 1 72 ? -21.092 11.410 38.360 1.00 57.12 72 GLN A N 1
ATOM 566 C CA . GLN A 1 72 ? -21.357 10.601 39.560 1.00 57.12 72 GLN A CA 1
ATOM 567 C C . GLN A 1 72 ? -20.659 11.135 40.817 1.00 57.12 72 GLN A C 1
ATOM 569 O O . GLN A 1 72 ? -2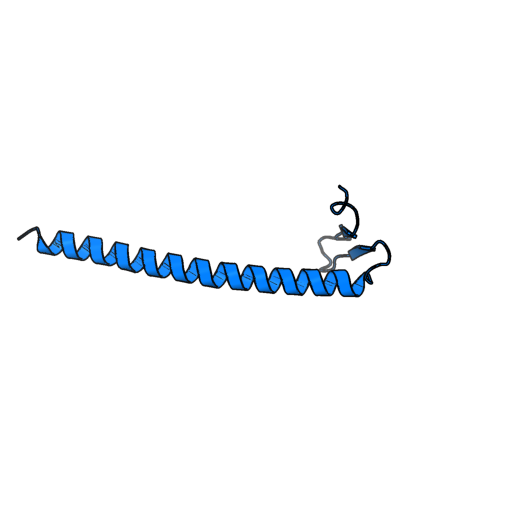1.227 11.064 41.907 1.00 57.12 72 GLN A O 1
ATOM 574 N N . ASN A 1 73 ? -19.459 11.710 40.694 1.00 57.47 73 ASN A N 1
ATOM 575 C CA . ASN A 1 73 ? -18.774 12.306 41.844 1.00 57.47 73 ASN A CA 1
ATOM 576 C C . ASN A 1 73 ? -19.444 13.616 42.314 1.00 57.47 73 ASN A C 1
ATOM 578 O O . ASN A 1 73 ? -19.399 13.943 43.495 1.00 57.47 73 ASN A O 1
ATOM 582 N N . ALA A 1 74 ? -20.114 14.344 41.413 1.00 58.47 74 ALA A N 1
ATOM 583 C CA . ALA A 1 74 ? -20.880 15.544 41.759 1.00 58.47 74 ALA A CA 1
ATOM 584 C C . ALA A 1 74 ? -22.244 15.237 42.413 1.00 58.47 74 ALA A C 1
ATOM 586 O O . ALA A 1 74 ? -22.734 16.048 43.192 1.00 58.47 74 ALA A O 1
ATOM 587 N N . GLN A 1 75 ? -22.858 14.081 42.125 1.00 53.00 75 GLN A N 1
ATOM 588 C CA . GLN A 1 75 ? -24.149 13.684 42.711 1.00 53.00 75 GLN A CA 1
ATOM 589 C C . GLN A 1 75 ? -24.040 13.017 44.089 1.00 53.00 75 GLN A C 1
ATOM 591 O O . GLN A 1 75 ? -24.984 13.104 44.864 1.00 53.00 75 GLN A O 1
ATOM 596 N N . ASN A 1 7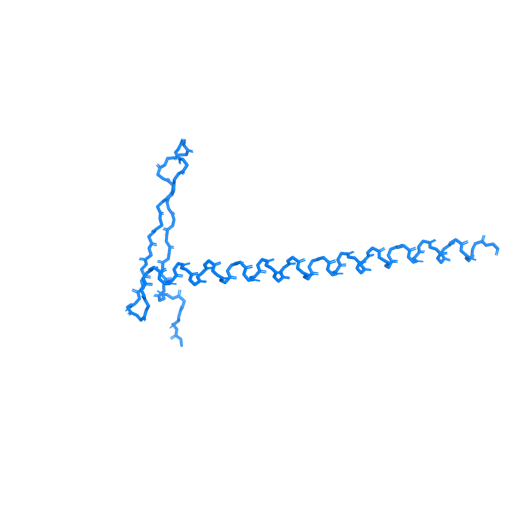6 ? -22.910 12.386 44.420 1.00 58.81 76 ASN A N 1
ATOM 597 C CA . ASN A 1 76 ? -22.723 11.701 45.709 1.00 58.81 76 ASN A CA 1
ATOM 598 C C . ASN A 1 76 ? -22.087 12.584 46.805 1.00 58.81 76 ASN A C 1
ATOM 600 O O . ASN A 1 76 ? -21.763 12.083 47.879 1.00 58.81 76 ASN A O 1
ATOM 604 N N . GLY A 1 77 ? -21.872 13.876 46.532 1.00 54.78 77 GLY A N 1
ATOM 605 C CA . GLY A 1 77 ? -21.240 14.839 47.443 1.00 54.78 77 GLY A CA 1
ATOM 606 C C . GLY A 1 77 ? -22.186 15.867 48.078 1.00 54.78 77 GLY A C 1
ATOM 607 O O . GLY A 1 77 ? -21.695 16.892 48.549 1.00 54.78 77 GLY A O 1
ATOM 608 N N . ALA A 1 78 ? -23.504 15.633 48.060 1.00 44.94 78 ALA A N 1
ATOM 609 C CA . ALA A 1 78 ? -24.519 16.476 48.704 1.00 44.94 78 ALA A CA 1
ATOM 610 C C . ALA A 1 78 ? -25.218 15.732 49.848 1.00 44.94 78 ALA A C 1
ATOM 612 O O . ALA A 1 78 ? -25.560 14.545 49.647 1.00 44.94 78 ALA A O 1
#